Protein AF-A0A3Q3N8H8-F1 (afdb_monomer)

InterPro domains:
  IPR005818 Linker histone H1/H5, domain H15 [PF00538] (28-96)
  IPR005818 Linker histone H1/H5, domain H15 [PS51504] (26-99)
  IPR005818 Linker histone H1/H5, domain H15 [SM00526] (24-89)
  IPR005818 Linker histone H1/H5, domain H15 [cd00073] (25-96)
  IPR005819 Linker histone H1/H5 [PR00624] (13-34)
  IPR005819 Linker histone H1/H5 [PR00624] (40-57)
  IPR005819 Linker histone H1/H5 [PR00624] (81-105)
  IPR036388 Winged helix-like DNA-binding domain superfamily [G3DSA:1.10.10.10] (27-98)
  IPR036390 Winged helix DNA-binding domain superfamily [SSF46785] (27-96)

Secondary structure (DSSP, 8-state):
--------------------------SPPHHHHHHHHHHH---TT-EEHHHHHHHHHHTT--HHHHHHHHHHHHHHHHHTTSEEEEEEETTEEEEEE-HHHHHHHHHHHHHHTT-

Organism: NCBI:txid56723

Nearest PDB structures (foldseek):
  7pfa-assembly1_u  TM=9.535E-01  e=6.549E-07  Homo sapiens
  7pft-assembly1_U  TM=9.520E-01  e=6.129E-07  Homo sapiens
  9ipu-assembly1_I  TM=9.174E-01  e=1.802E-05  Homo sapiens
  7xvm-assembly1_V  TM=8.387E-01  e=1.010E-04  Gallus gallus
  7xvm-assembly1_U  TM=8.441E-01  e=1.961E-04  Gallus gallus

Sequence (115 aa):
MAEEAPAVAPVVKTPKKKAAPKPKSDGPPLPTLIISAVAESKERKGVSLSAVKKALAAKGVDVVKANKRINAAVVKLVTNGTLAQTKGSGASGSFKGSNSQIAFFKILKCFNARK

Solvent-accessible surface area (backbone atoms only — not comparable to full-atom values): 7116 Å² total; per-residue (Å²): 132,81,89,78,86,84,90,87,77,90,83,73,95,75,81,83,79,78,74,68,79,69,77,70,73,90,54,80,53,69,57,56,50,49,51,50,52,45,70,70,44,84,47,97,74,32,44,33,56,70,56,52,47,51,56,37,44,77,71,71,42,62,50,85,82,36,45,70,58,52,42,52,38,49,33,51,38,40,74,70,62,66,34,37,76,76,40,76,64,74,50,59,32,19,38,31,62,34,72,70,55,45,51,51,52,52,51,50,48,58,55,62,75,73,109

Radius of gyration: 24.42 Å; Cα contacts (8 Å, |Δi|>4): 92; chains: 1; bounding box: 66×37×66 Å

Structure (mmCIF, N/CA/C/O backbone):
data_AF-A0A3Q3N8H8-F1
#
_entry.id   AF-A0A3Q3N8H8-F1
#
loop_
_atom_site.group_PDB
_atom_site.id
_atom_site.type_symbol
_atom_site.label_atom_id
_atom_site.label_alt_id
_atom_site.label_comp_id
_atom_site.label_asym_id
_atom_site.label_entity_id
_atom_site.label_seq_id
_atom_site.pdbx_PDB_ins_code
_atom_site.Cartn_x
_atom_site.Cartn_y
_atom_site.Cartn_z
_atom_site.occupancy
_atom_site.B_iso_or_equiv
_atom_site.auth_seq_id
_atom_site.auth_comp_id
_atom_site.auth_asym_id
_atom_site.auth_atom_id
_atom_site.pdbx_PDB_model_num
ATOM 1 N N . MET A 1 1 ? -50.150 -3.605 -48.635 1.00 41.09 1 MET A N 1
ATOM 2 C CA . MET A 1 1 ? -48.933 -4.332 -49.046 1.00 41.09 1 MET A CA 1
ATOM 3 C C . MET A 1 1 ? -48.209 -4.691 -47.755 1.00 41.09 1 MET A C 1
ATOM 5 O O . MET A 1 1 ? -47.608 -3.801 -47.180 1.00 41.09 1 MET A O 1
ATOM 9 N N . ALA A 1 2 ? -48.441 -5.801 -47.048 1.00 48.50 2 ALA A N 1
ATOM 10 C CA . ALA A 1 2 ? -48.664 -7.204 -47.423 1.00 48.50 2 ALA A CA 1
ATOM 11 C C . ALA A 1 2 ? -47.534 -7.786 -48.284 1.00 48.50 2 ALA A C 1
ATOM 13 O O . ALA A 1 2 ? -47.235 -7.188 -49.313 1.00 48.50 2 ALA A O 1
ATOM 14 N N . GLU A 1 3 ? -47.033 -8.955 -47.845 1.00 38.25 3 GLU A N 1
ATOM 15 C CA . GLU A 1 3 ? -46.111 -9.883 -48.539 1.00 38.25 3 GLU A CA 1
ATOM 16 C C . GLU A 1 3 ? -44.612 -9.502 -48.462 1.00 38.25 3 GLU A C 1
ATOM 18 O O . GLU A 1 3 ? -44.249 -8.364 -48.719 1.00 38.25 3 GLU A O 1
ATOM 23 N N . GLU A 1 4 ? -43.636 -10.340 -48.097 1.00 37.56 4 GLU A N 1
ATOM 24 C CA . GLU A 1 4 ? -43.578 -11.732 -47.641 1.00 37.56 4 GLU A CA 1
ATOM 25 C C . GLU A 1 4 ? -42.204 -11.958 -46.981 1.00 37.56 4 GLU A C 1
ATOM 27 O O . GLU A 1 4 ? -41.204 -11.344 -47.359 1.00 37.56 4 GLU A O 1
ATOM 32 N N . ALA A 1 5 ? -42.145 -12.875 -46.016 1.00 53.81 5 ALA A N 1
ATOM 33 C CA . ALA A 1 5 ? -40.914 -13.570 -45.658 1.00 53.81 5 ALA A CA 1
ATOM 34 C C . ALA A 1 5 ? -40.551 -14.568 -46.775 1.00 53.81 5 ALA A C 1
ATOM 36 O O . ALA A 1 5 ? -41.438 -15.048 -47.472 1.00 53.81 5 ALA A O 1
ATOM 37 N N . PRO A 1 6 ? -39.287 -15.006 -46.864 1.00 49.78 6 PRO A N 1
ATOM 38 C CA . PRO A 1 6 ? -39.097 -16.423 -46.570 1.00 49.78 6 PRO A CA 1
ATOM 39 C C . PRO A 1 6 ? -37.844 -16.732 -45.744 1.00 49.78 6 PRO A C 1
ATOM 41 O O . PRO A 1 6 ? -36.806 -16.076 -45.800 1.00 49.78 6 PRO A O 1
ATOM 44 N N . ALA A 1 7 ? -38.002 -17.790 -44.958 1.00 47.81 7 ALA A N 1
ATOM 45 C CA . ALA A 1 7 ? -37.023 -18.432 -44.103 1.00 47.81 7 ALA A CA 1
ATOM 46 C C . ALA A 1 7 ? -35.964 -19.227 -44.885 1.00 47.81 7 ALA A C 1
ATOM 48 O O . ALA A 1 7 ? -36.293 -19.807 -45.908 1.00 47.81 7 ALA A O 1
ATOM 49 N N . VAL A 1 8 ? -34.746 -19.314 -44.330 1.00 42.66 8 VAL A N 1
ATOM 50 C CA . VAL A 1 8 ? -33.774 -20.443 -44.301 1.00 42.66 8 VAL A CA 1
ATOM 51 C C . VAL A 1 8 ? -32.472 -19.878 -43.693 1.00 42.66 8 VAL A C 1
ATOM 53 O O . VAL A 1 8 ? -32.102 -18.758 -44.004 1.00 42.66 8 VAL A O 1
ATOM 56 N N . ALA A 1 9 ? -31.662 -20.483 -42.830 1.00 47.78 9 ALA A N 1
ATOM 57 C CA . ALA A 1 9 ? -31.617 -21.714 -42.056 1.00 47.78 9 ALA A CA 1
ATOM 58 C C . ALA A 1 9 ? -30.537 -21.482 -40.955 1.00 47.78 9 ALA A C 1
ATOM 60 O O . ALA A 1 9 ? -29.662 -20.625 -41.124 1.00 47.78 9 ALA A O 1
ATOM 61 N N . PRO A 1 10 ? -30.562 -22.202 -39.818 1.00 46.59 10 PRO A N 1
ATOM 62 C CA . PRO A 1 10 ? -29.680 -21.953 -38.680 1.00 46.59 10 PRO A CA 1
ATOM 63 C C . PRO A 1 10 ? -28.283 -22.529 -38.932 1.00 46.59 10 PRO A C 1
ATOM 65 O O . PRO A 1 10 ? -28.070 -23.741 -38.870 1.00 46.59 10 PRO A O 1
ATOM 68 N N . VAL A 1 11 ? -27.308 -21.661 -39.194 1.00 46.34 11 VAL A N 1
ATOM 69 C CA . VAL A 1 11 ? -25.919 -22.078 -39.404 1.00 46.34 11 VAL A CA 1
ATOM 70 C C . VAL A 1 11 ? -25.152 -22.101 -38.076 1.00 46.34 11 VAL A C 1
ATOM 72 O O . VAL A 1 11 ? -24.831 -21.080 -37.480 1.00 46.34 11 VAL A O 1
ATOM 75 N N . VAL A 1 12 ? -24.818 -23.333 -37.686 1.00 46.34 12 VAL A N 1
ATOM 76 C CA . VAL A 1 12 ? -23.625 -23.753 -36.935 1.00 46.34 12 VAL A CA 1
ATOM 77 C C . VAL A 1 12 ? -23.622 -23.559 -35.410 1.00 46.34 12 VAL A C 1
ATOM 79 O O . VAL A 1 12 ? -23.094 -22.606 -34.841 1.00 46.34 12 VAL A O 1
ATOM 82 N N . LYS A 1 13 ? -24.046 -24.629 -34.723 1.00 49.94 13 LYS A N 1
ATOM 83 C CA . LYS A 1 13 ? -23.435 -25.046 -33.455 1.00 49.94 13 LYS A CA 1
ATOM 84 C C . LYS A 1 13 ? -21.971 -25.420 -33.724 1.00 49.94 13 LYS A C 1
ATOM 86 O O . LYS A 1 13 ? -21.702 -26.523 -34.189 1.00 49.94 13 LYS A O 1
ATOM 91 N N . THR A 1 14 ? -21.032 -24.539 -33.389 1.00 46.75 14 THR A N 1
ATOM 92 C CA . THR A 1 14 ? -19.617 -24.910 -33.217 1.00 46.75 14 THR A CA 1
ATOM 93 C C . THR A 1 14 ? -19.262 -24.932 -31.730 1.00 46.75 14 THR A C 1
ATOM 95 O O . THR A 1 14 ? -19.481 -23.944 -31.025 1.00 46.75 14 THR A O 1
ATOM 98 N N . PRO A 1 15 ? -18.741 -26.060 -31.222 1.00 43.16 15 PRO A N 1
ATOM 99 C CA . PRO A 1 15 ? -18.441 -26.261 -29.816 1.00 43.16 15 PRO A CA 1
ATOM 100 C C . PRO A 1 15 ? -17.154 -25.535 -29.414 1.00 43.16 15 PRO A C 1
ATOM 102 O O . PRO A 1 15 ? -16.203 -25.453 -30.181 1.00 43.16 15 PRO A O 1
ATOM 105 N N . LYS A 1 16 ? -17.111 -25.100 -28.149 1.00 51.59 16 LYS A N 1
ATOM 106 C CA . LYS A 1 16 ? -15.890 -24.888 -27.356 1.00 51.59 16 LYS A CA 1
ATOM 107 C C . LYS A 1 16 ? -14.762 -24.125 -28.069 1.00 51.59 16 LYS A C 1
ATOM 109 O O . LYS A 1 16 ? -13.804 -24.713 -28.560 1.00 51.59 16 LYS A O 1
ATOM 114 N N . LYS A 1 17 ? -14.706 -22.818 -27.832 1.00 45.34 17 LYS A N 1
ATOM 115 C CA . LYS A 1 17 ? -13.417 -22.209 -27.496 1.00 45.34 17 LYS A CA 1
ATOM 116 C C . LYS A 1 17 ? -13.554 -21.564 -26.133 1.00 45.34 17 LYS A C 1
ATOM 118 O O . LYS A 1 17 ? -14.013 -20.436 -25.999 1.00 45.34 17 LYS A O 1
ATOM 123 N N . LYS A 1 18 ? -13.187 -22.342 -25.105 1.00 51.16 18 LYS A N 1
ATOM 124 C CA . LYS A 1 18 ? -12.736 -21.804 -23.822 1.00 51.16 18 LYS A CA 1
ATOM 125 C C . LYS A 1 18 ? -11.688 -20.757 -24.185 1.00 51.16 18 LYS A C 1
ATOM 127 O O . LYS A 1 18 ? -10.568 -21.121 -24.541 1.00 51.16 18 LYS A O 1
ATOM 132 N N . ALA A 1 19 ? -12.080 -19.485 -24.202 1.00 45.44 19 ALA A N 1
ATOM 133 C CA . ALA A 1 19 ? -11.126 -18.399 -24.252 1.00 45.44 19 ALA A CA 1
ATOM 134 C C . ALA A 1 19 ? -10.225 -18.639 -23.049 1.00 45.44 19 ALA A C 1
ATOM 136 O O . ALA A 1 19 ? -10.698 -18.684 -21.910 1.00 45.44 19 ALA A O 1
ATOM 137 N N . ALA A 1 20 ? -8.975 -18.967 -23.360 1.00 48.72 20 ALA A N 1
ATOM 138 C CA . ALA A 1 20 ? -7.964 -19.367 -22.412 1.00 48.72 20 ALA A CA 1
ATOM 139 C C . ALA A 1 20 ? -8.053 -18.474 -21.168 1.00 48.72 20 ALA A C 1
ATOM 141 O O . ALA A 1 20 ? -8.209 -17.254 -21.320 1.00 48.72 20 ALA A O 1
ATOM 142 N N . PRO A 1 21 ? -7.982 -19.035 -19.947 1.00 51.12 21 PRO A N 1
ATOM 143 C CA . PRO A 1 21 ? -7.759 -18.201 -18.785 1.00 51.12 21 PRO A CA 1
ATOM 144 C C . PRO A 1 21 ? -6.486 -17.426 -19.102 1.00 51.12 21 PRO A C 1
ATOM 146 O O . PRO A 1 21 ? -5.423 -18.025 -19.256 1.00 51.12 21 PRO A O 1
ATOM 149 N N . LYS A 1 22 ? -6.630 -16.111 -19.313 1.00 53.09 22 LYS A N 1
ATOM 150 C CA . LYS A 1 22 ? -5.508 -15.180 -19.449 1.00 53.09 22 LYS A CA 1
ATOM 151 C C . LYS A 1 22 ? -4.494 -15.627 -18.409 1.00 53.09 22 LYS A C 1
ATOM 153 O O . LYS A 1 22 ? -4.942 -15.790 -17.267 1.00 53.09 22 LYS A O 1
ATOM 158 N N . PRO A 1 23 ? -3.233 -15.907 -18.791 1.00 45.88 23 PRO A N 1
ATOM 159 C CA . PRO A 1 23 ? -2.256 -16.448 -17.865 1.00 45.88 23 PRO A CA 1
ATOM 160 C C . PRO A 1 23 ? -2.339 -15.571 -16.632 1.00 45.88 23 PRO A C 1
ATOM 162 O O . PRO A 1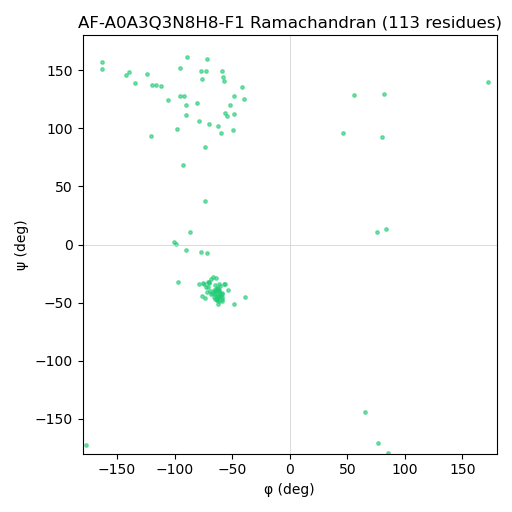 23 ? -2.129 -14.353 -16.698 1.00 45.88 23 PRO A O 1
ATOM 165 N N . LYS A 1 24 ? -2.820 -16.179 -15.543 1.00 50.59 24 LYS A N 1
ATOM 166 C CA . LYS A 1 24 ? -2.736 -15.564 -14.234 1.00 50.59 24 LYS A CA 1
ATOM 167 C C . LYS A 1 24 ? -1.264 -15.234 -14.162 1.00 50.59 24 LYS A C 1
ATOM 169 O O . LYS A 1 24 ? -0.435 -16.088 -14.440 1.00 50.59 24 LYS A O 1
ATOM 174 N N . SER A 1 25 ? -0.934 -13.963 -14.005 1.00 46.25 25 SER A N 1
ATOM 175 C CA . SER A 1 25 ? 0.450 -13.609 -13.769 1.00 46.25 25 SER A CA 1
ATOM 176 C C . SER A 1 25 ? 0.809 -14.339 -12.478 1.00 46.25 25 SER A C 1
ATOM 178 O O . SER A 1 25 ? 0.444 -13.869 -11.405 1.00 46.25 25 SER A O 1
ATOM 180 N N . ASP A 1 26 ? 1.414 -15.523 -12.603 1.00 44.62 26 ASP A N 1
ATOM 181 C CA . ASP A 1 26 ? 1.821 -16.449 -11.541 1.00 44.62 26 ASP A CA 1
ATOM 182 C C . ASP A 1 26 ? 3.056 -15.895 -10.808 1.00 44.62 26 ASP A C 1
ATOM 184 O O . ASP A 1 26 ? 3.979 -16.604 -10.425 1.00 44.62 26 ASP A O 1
ATOM 188 N N . GLY A 1 27 ? 3.084 -14.574 -10.638 1.00 55.28 27 GLY A N 1
ATOM 189 C CA . GLY A 1 27 ? 3.899 -13.900 -9.650 1.00 55.28 27 GLY A CA 1
ATOM 190 C C . GLY A 1 27 ? 3.044 -13.657 -8.408 1.00 55.28 27 GLY A C 1
ATOM 191 O O . GLY A 1 27 ? 1.823 -13.495 -8.528 1.00 55.28 27 GLY A O 1
ATOM 192 N N . PRO A 1 28 ? 3.650 -13.589 -7.210 1.00 60.34 28 PRO A N 1
ATOM 193 C CA . PRO A 1 28 ? 2.935 -13.180 -6.012 1.00 60.34 28 PRO A CA 1
ATOM 194 C C . PRO A 1 28 ? 2.151 -11.892 -6.308 1.00 60.34 28 PRO A C 1
ATOM 196 O O . PRO A 1 28 ? 2.723 -10.942 -6.857 1.00 60.34 28 PRO A O 1
ATOM 199 N N . PRO A 1 29 ? 0.843 -11.842 -6.020 1.00 70.56 29 PRO A N 1
ATOM 200 C CA . PRO A 1 29 ? 0.027 -10.696 -6.385 1.00 70.56 29 PRO A CA 1
ATOM 201 C C . PRO A 1 29 ? 0.592 -9.411 -5.757 1.00 70.56 29 PRO A C 1
ATOM 203 O O . PRO A 1 29 ? 1.077 -9.413 -4.630 1.00 70.56 29 PRO A O 1
ATOM 206 N N . LEU A 1 30 ? 0.505 -8.278 -6.465 1.00 75.75 30 LEU A N 1
ATOM 207 C CA . LEU A 1 30 ? 0.923 -6.959 -5.952 1.00 75.75 30 LEU A CA 1
ATOM 208 C C . LEU A 1 30 ? 0.574 -6.710 -4.467 1.00 75.75 30 LEU A C 1
ATOM 210 O O . LEU A 1 30 ? 1.458 -6.265 -3.740 1.00 75.75 30 LEU A O 1
ATOM 214 N N . PRO A 1 31 ? -0.645 -7.014 -3.969 1.00 78.19 31 PRO A N 1
ATOM 215 C CA . PRO A 1 31 ? -0.952 -6.894 -2.544 1.00 78.19 31 PRO A CA 1
ATOM 216 C C . PRO A 1 31 ? -0.058 -7.741 -1.626 1.00 78.19 31 PRO A C 1
ATOM 218 O O . PRO A 1 31 ? 0.372 -7.235 -0.593 1.00 78.19 31 PRO A O 1
ATOM 221 N N . THR A 1 32 ? 0.271 -8.989 -1.977 1.00 81.75 32 THR A N 1
ATOM 222 C CA . THR A 1 32 ? 1.157 -9.822 -1.145 1.00 81.75 32 THR A CA 1
ATOM 223 C C . THR A 1 32 ? 2.591 -9.314 -1.194 1.00 81.75 32 THR A C 1
ATOM 225 O O . THR A 1 32 ? 3.244 -9.280 -0.1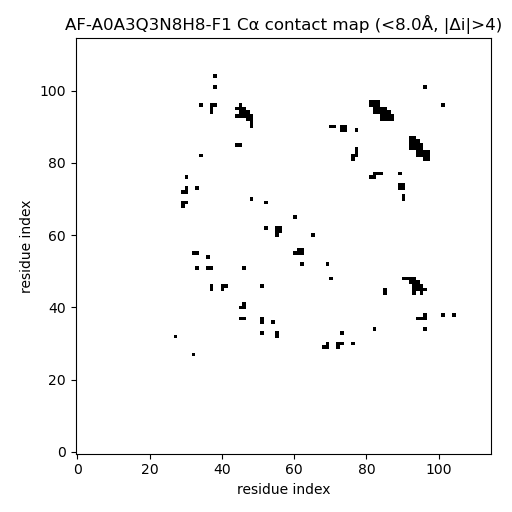58 1.00 81.75 32 THR A O 1
ATOM 228 N N . LEU A 1 33 ? 3.062 -8.823 -2.349 1.00 82.38 33 LEU A N 1
ATOM 229 C CA . LEU A 1 33 ? 4.378 -8.179 -2.454 1.00 82.38 33 LEU A CA 1
ATOM 230 C C . LEU A 1 33 ? 4.477 -6.923 -1.581 1.00 82.38 33 LEU A C 1
ATOM 232 O O . LEU A 1 33 ? 5.513 -6.699 -0.954 1.00 82.38 33 LEU A O 1
ATOM 236 N N . ILE A 1 34 ? 3.404 -6.129 -1.517 1.00 84.12 34 ILE A N 1
ATOM 237 C CA . ILE A 1 34 ? 3.318 -4.952 -0.646 1.00 84.12 34 ILE A CA 1
ATOM 238 C C . ILE A 1 34 ? 3.366 -5.383 0.823 1.00 84.12 34 ILE A C 1
ATOM 240 O O . ILE A 1 34 ? 4.147 -4.821 1.583 1.00 84.12 34 ILE A O 1
ATOM 244 N N . ILE A 1 35 ? 2.594 -6.397 1.226 1.00 83.25 35 ILE A N 1
ATOM 245 C CA . ILE A 1 35 ? 2.596 -6.897 2.610 1.00 83.25 35 ILE A CA 1
ATOM 246 C C . ILE A 1 35 ? 3.980 -7.428 2.997 1.00 83.25 35 ILE A C 1
ATOM 248 O O . ILE A 1 35 ? 4.483 -7.067 4.058 1.00 83.25 35 ILE A O 1
ATOM 252 N N . SER A 1 36 ? 4.630 -8.215 2.133 1.00 81.44 36 SER A N 1
ATOM 253 C CA . SER A 1 36 ? 5.988 -8.714 2.375 1.00 81.44 36 SER A CA 1
ATOM 254 C C . SER A 1 36 ? 7.001 -7.577 2.473 1.00 81.44 36 SER A C 1
ATOM 256 O O . SER A 1 36 ? 7.788 -7.555 3.412 1.00 81.44 36 SER A O 1
ATOM 258 N N . ALA A 1 37 ? 6.943 -6.587 1.576 1.00 82.94 37 ALA A N 1
ATOM 259 C CA . ALA A 1 37 ? 7.826 -5.422 1.636 1.00 82.94 37 ALA A CA 1
ATOM 260 C C . ALA A 1 37 ? 7.615 -4.599 2.923 1.00 82.94 37 ALA A C 1
ATOM 262 O O . ALA A 1 37 ? 8.581 -4.157 3.540 1.00 82.94 37 ALA A O 1
ATOM 263 N N . VAL A 1 38 ? 6.366 -4.429 3.371 1.00 82.19 38 VAL A N 1
ATOM 264 C CA . VAL A 1 38 ? 6.039 -3.732 4.629 1.00 82.19 38 VAL A CA 1
ATOM 265 C C . VAL A 1 38 ? 6.447 -4.550 5.859 1.00 82.19 38 VAL A C 1
ATOM 267 O O . VAL A 1 38 ? 6.831 -3.980 6.878 1.00 82.19 38 VAL A O 1
ATOM 270 N N . ALA A 1 39 ? 6.390 -5.880 5.783 1.00 78.75 39 ALA A N 1
ATOM 271 C CA . ALA A 1 39 ? 6.848 -6.769 6.848 1.00 78.75 39 ALA A CA 1
ATOM 272 C C . ALA A 1 39 ? 8.384 -6.857 6.924 1.00 78.75 39 ALA A C 1
ATOM 274 O O . ALA A 1 39 ? 8.948 -7.026 8.006 1.00 78.75 39 ALA A O 1
ATOM 275 N N . GLU A 1 40 ? 9.067 -6.753 5.784 1.00 78.75 40 GLU A N 1
ATOM 276 C CA . GLU A 1 40 ? 10.525 -6.688 5.676 1.00 78.75 40 GLU A CA 1
ATOM 277 C C . GLU A 1 40 ? 11.070 -5.342 6.158 1.00 78.75 40 GLU A C 1
ATOM 279 O O . GLU A 1 40 ? 12.064 -5.322 6.884 1.00 78.75 40 GLU A O 1
ATOM 284 N N . SER A 1 41 ? 10.391 -4.241 5.829 1.00 72.00 41 SER A N 1
ATOM 285 C CA . SER A 1 41 ? 10.845 -2.886 6.144 1.00 72.00 41 SER A CA 1
ATOM 286 C C . SER A 1 41 ? 10.178 -2.351 7.413 1.00 72.00 41 SER A C 1
ATOM 288 O O . SER A 1 41 ? 9.048 -1.858 7.404 1.00 72.00 41 SER A O 1
ATOM 290 N N . LYS A 1 42 ? 10.893 -2.419 8.540 1.00 68.38 42 LYS A N 1
ATOM 291 C CA . LYS A 1 42 ? 10.412 -1.933 9.841 1.00 68.38 42 LYS A CA 1
ATOM 292 C C . LYS A 1 42 ? 10.836 -0.484 10.094 1.00 68.38 42 LYS A C 1
ATOM 294 O O . LYS A 1 42 ? 11.629 -0.205 10.985 1.00 68.38 42 LYS A O 1
ATOM 299 N N . GLU A 1 43 ? 10.265 0.440 9.331 1.00 69.81 43 GLU A N 1
ATOM 300 C CA . GLU A 1 43 ? 10.515 1.877 9.493 1.00 69.81 43 GLU A CA 1
ATOM 301 C C . GLU A 1 43 ? 9.769 2.473 10.696 1.00 69.81 43 GLU A C 1
ATOM 303 O O . GLU A 1 43 ? 8.602 2.149 10.948 1.00 69.81 43 GLU A O 1
ATOM 308 N N . ARG A 1 44 ? 10.403 3.412 11.416 1.00 70.56 44 ARG A N 1
ATOM 309 C CA . ARG A 1 44 ? 9.829 4.052 12.622 1.00 70.56 44 ARG A CA 1
ATOM 310 C C . ARG A 1 44 ? 8.485 4.739 12.345 1.00 70.56 44 ARG A C 1
ATOM 312 O O . ARG A 1 44 ? 7.613 4.740 13.213 1.00 70.56 44 ARG A O 1
ATOM 319 N N . LYS A 1 45 ? 8.302 5.302 11.144 1.00 71.56 45 LYS A N 1
ATOM 320 C CA . LYS A 1 45 ? 7.045 5.945 10.707 1.00 71.56 45 LYS A CA 1
ATOM 321 C C . LYS A 1 45 ? 6.148 5.047 9.836 1.00 71.56 45 LYS A C 1
ATOM 323 O O . LYS A 1 45 ? 5.048 5.466 9.475 1.00 71.56 45 LYS A O 1
ATOM 328 N N . GLY A 1 46 ? 6.566 3.808 9.569 1.00 79.62 46 GLY A N 1
ATOM 329 C CA . GLY A 1 46 ? 5.941 2.920 8.586 1.00 79.62 46 GLY A CA 1
ATOM 330 C C . GLY A 1 46 ? 6.469 3.147 7.166 1.00 79.62 46 GLY A C 1
ATOM 331 O O . GLY A 1 46 ? 7.343 3.980 6.937 1.00 79.62 46 GLY A O 1
ATOM 332 N N . VAL A 1 47 ? 5.937 2.387 6.211 1.00 83.81 47 VAL A N 1
ATOM 333 C CA . VAL A 1 47 ? 6.344 2.410 4.803 1.00 83.81 47 VAL A CA 1
ATOM 334 C C . VAL A 1 47 ? 5.418 3.331 4.011 1.00 83.81 47 VAL A C 1
ATOM 336 O O . VAL A 1 47 ? 4.194 3.198 4.060 1.00 83.81 47 VAL A O 1
ATOM 339 N N . SER A 1 48 ? 6.002 4.274 3.277 1.00 84.75 48 SER A N 1
ATOM 340 C CA . SER A 1 48 ? 5.286 5.205 2.400 1.00 84.75 48 SER A CA 1
ATOM 341 C C . SER A 1 48 ? 5.125 4.647 0.982 1.00 84.75 48 SER A C 1
ATOM 343 O O . SER A 1 48 ? 5.877 3.766 0.560 1.00 84.75 48 SER A O 1
ATOM 345 N N . LEU A 1 49 ? 4.190 5.191 0.191 1.00 85.06 49 LEU A N 1
ATOM 346 C CA . LEU A 1 49 ? 4.015 4.781 -1.214 1.00 85.06 49 LEU A CA 1
ATOM 347 C C . LEU A 1 49 ? 5.297 4.867 -2.042 1.00 85.06 49 LEU A C 1
ATOM 349 O O . LEU A 1 49 ? 5.531 4.016 -2.895 1.00 85.06 49 LEU A O 1
ATOM 353 N N . SER A 1 50 ? 6.113 5.897 -1.831 1.00 84.81 50 SER A N 1
ATOM 354 C CA . SER A 1 50 ? 7.374 6.068 -2.552 1.00 84.81 50 SER A CA 1
ATOM 355 C C . SER A 1 50 ? 8.357 4.942 -2.232 1.00 84.81 50 SER A C 1
ATOM 357 O O . SER A 1 50 ? 9.000 4.426 -3.145 1.00 84.81 50 SER A O 1
ATOM 359 N N . ALA A 1 51 ? 8.416 4.493 -0.976 1.00 85.38 51 ALA A N 1
ATOM 360 C CA . ALA A 1 51 ? 9.205 3.329 -0.582 1.00 85.38 51 ALA A CA 1
ATOM 361 C C . ALA A 1 51 ? 8.637 2.024 -1.169 1.00 85.38 51 ALA A C 1
ATOM 363 O O . ALA A 1 51 ? 9.397 1.222 -1.711 1.00 85.38 51 ALA A O 1
ATOM 364 N N . VAL A 1 52 ? 7.309 1.846 -1.165 1.00 84.50 52 VAL A N 1
ATOM 365 C CA . VAL A 1 52 ? 6.655 0.686 -1.803 1.00 84.50 52 VAL A CA 1
ATOM 366 C C . VAL A 1 52 ? 6.976 0.627 -3.297 1.00 84.50 52 VAL A C 1
ATOM 368 O O . VAL A 1 52 ? 7.343 -0.427 -3.803 1.00 84.50 52 VAL A O 1
ATOM 371 N N . LYS A 1 53 ? 6.900 1.754 -4.012 1.00 84.94 53 LYS A N 1
AT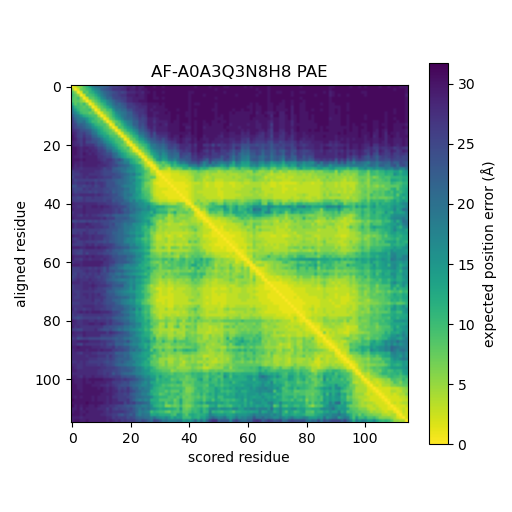OM 372 C CA . LYS A 1 53 ? 7.235 1.818 -5.443 1.00 84.94 53 LYS A CA 1
ATOM 373 C C . LYS A 1 53 ? 8.692 1.440 -5.712 1.00 84.94 53 LYS A C 1
ATOM 375 O O . LYS A 1 53 ? 8.947 0.709 -6.661 1.00 84.94 53 LYS A O 1
ATOM 380 N N 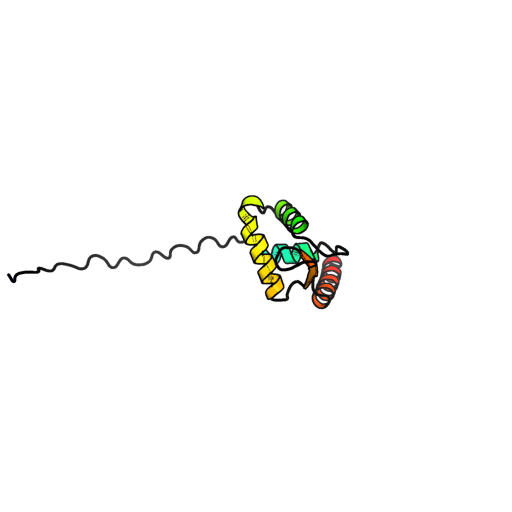. LYS A 1 54 ? 9.629 1.874 -4.863 1.00 84.44 54 LYS A N 1
ATOM 381 C CA . LYS A 1 54 ? 11.047 1.488 -4.962 1.00 84.44 54 LYS A CA 1
ATOM 382 C C . LYS A 1 54 ? 11.259 -0.006 -4.710 1.00 84.44 54 LYS A C 1
ATOM 384 O O . LYS A 1 54 ? 11.940 -0.662 -5.491 1.00 84.44 54 LYS A O 1
ATOM 389 N N . ALA A 1 55 ? 10.630 -0.557 -3.672 1.00 82.75 55 ALA A N 1
ATOM 390 C CA . ALA A 1 55 ? 10.709 -1.984 -3.367 1.00 82.75 55 ALA A CA 1
ATOM 391 C C . ALA A 1 55 ? 10.098 -2.846 -4.483 1.00 82.75 55 ALA A C 1
ATOM 393 O O . ALA A 1 55 ? 10.621 -3.906 -4.807 1.00 82.75 55 ALA A O 1
ATOM 394 N N . LEU A 1 56 ? 9.011 -2.382 -5.102 1.00 82.06 56 LEU A N 1
ATOM 395 C CA . LEU A 1 56 ? 8.376 -3.068 -6.224 1.00 82.06 56 LEU A CA 1
ATOM 396 C C . LEU A 1 56 ? 9.198 -2.965 -7.516 1.00 82.06 56 LEU A C 1
ATOM 398 O O . LEU A 1 56 ? 9.276 -3.954 -8.239 1.00 82.06 56 LEU A O 1
ATOM 402 N N . ALA A 1 57 ? 9.862 -1.833 -7.771 1.00 80.56 57 ALA A N 1
ATOM 403 C CA . ALA A 1 57 ? 10.805 -1.702 -8.883 1.00 80.56 57 ALA A CA 1
ATOM 404 C C . ALA A 1 57 ? 11.976 -2.691 -8.747 1.00 80.56 57 ALA A C 1
ATOM 406 O O . ALA A 1 57 ? 12.312 -3.375 -9.709 1.00 80.56 57 ALA A O 1
ATOM 407 N N . ALA A 1 58 ? 12.524 -2.848 -7.536 1.00 79.31 58 ALA A N 1
ATOM 408 C CA . ALA A 1 58 ? 13.547 -3.858 -7.246 1.00 79.31 58 ALA A CA 1
ATOM 409 C C . ALA A 1 58 ? 13.032 -5.301 -7.414 1.00 79.31 58 ALA A C 1
ATOM 411 O O . ALA A 1 58 ? 13.795 -6.192 -7.769 1.00 79.31 58 ALA A O 1
ATOM 412 N N . LYS A 1 59 ? 11.729 -5.532 -7.200 1.00 75.06 59 LYS A N 1
ATOM 413 C CA . LYS A 1 59 ? 11.056 -6.826 -7.413 1.00 75.06 59 LYS A CA 1
ATOM 414 C C . LYS A 1 59 ? 10.559 -7.026 -8.859 1.00 75.06 59 LYS A C 1
ATOM 416 O O . LYS A 1 59 ? 9.810 -7.965 -9.111 1.00 75.06 59 LYS A O 1
ATOM 421 N N . GLY A 1 60 ? 10.955 -6.165 -9.805 1.00 73.38 60 GLY A N 1
ATOM 422 C CA . GLY A 1 60 ? 10.655 -6.313 -11.237 1.00 73.38 60 GLY A CA 1
ATOM 423 C C . GLY A 1 60 ? 9.284 -5.787 -11.680 1.00 73.38 60 GLY A C 1
ATOM 424 O O . GLY A 1 60 ? 8.836 -6.084 -12.787 1.00 73.38 60 GLY A O 1
ATOM 425 N N . VAL A 1 61 ? 8.595 -5.004 -10.844 1.00 75.00 61 VAL A N 1
ATOM 426 C CA . VAL A 1 61 ? 7.327 -4.362 -11.211 1.00 75.00 61 VAL A CA 1
ATOM 427 C C . VAL A 1 61 ? 7.598 -2.991 -11.814 1.00 75.00 61 VAL A C 1
ATOM 429 O O . VAL A 1 61 ? 8.100 -2.082 -11.153 1.00 75.00 61 VAL A O 1
ATOM 432 N N . ASP A 1 62 ? 7.166 -2.818 -13.058 1.00 79.44 62 ASP A N 1
ATOM 433 C CA . ASP A 1 62 ? 7.228 -1.540 -13.756 1.00 79.44 62 ASP A CA 1
ATOM 434 C C . ASP A 1 62 ? 6.230 -0.536 -13.143 1.00 79.44 62 ASP A C 1
ATOM 436 O O . ASP A 1 62 ? 5.010 -0.607 -13.342 1.00 79.44 62 ASP A O 1
ATOM 440 N N . VAL A 1 63 ? 6.764 0.401 -12.355 1.00 75.56 63 VAL A N 1
ATOM 441 C CA . VAL A 1 63 ? 5.999 1.386 -11.577 1.00 75.56 63 VAL A CA 1
ATOM 442 C C . VAL A 1 63 ? 5.143 2.268 -12.483 1.00 75.56 63 VAL A C 1
ATOM 444 O O . VAL A 1 63 ? 4.017 2.596 -12.112 1.00 75.56 63 VAL A O 1
ATOM 447 N N . VAL A 1 64 ? 5.621 2.613 -13.683 1.00 80.12 64 VAL A N 1
ATOM 448 C CA . VAL A 1 64 ? 4.922 3.531 -14.597 1.00 80.12 64 VAL A CA 1
ATOM 449 C C . VAL A 1 64 ? 3.585 2.934 -15.033 1.00 80.12 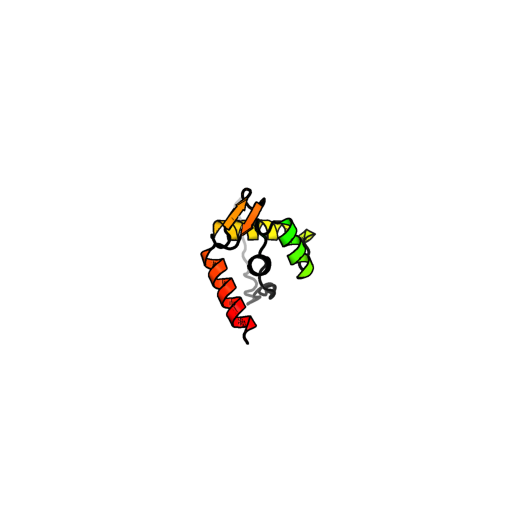64 VAL A C 1
ATOM 451 O O . VAL A 1 64 ? 2.546 3.591 -14.936 1.00 80.12 64 VAL A O 1
ATOM 454 N N . LYS A 1 65 ? 3.590 1.650 -15.401 1.00 82.88 65 LYS A N 1
ATOM 455 C CA . LYS A 1 65 ? 2.390 0.910 -15.821 1.00 82.88 65 LYS A CA 1
ATOM 456 C C . LYS A 1 65 ? 1.541 0.458 -14.630 1.00 82.88 65 LYS A C 1
ATOM 458 O O . LYS A 1 65 ? 0.313 0.418 -14.714 1.00 82.88 65 LYS A O 1
ATOM 463 N N . ALA A 1 66 ? 2.175 0.131 -13.503 1.00 80.38 66 ALA A N 1
ATOM 464 C CA . ALA A 1 66 ? 1.500 -0.418 -12.330 1.00 80.38 66 ALA A CA 1
ATOM 465 C C . ALA A 1 66 ? 1.010 0.637 -11.323 1.00 80.38 66 ALA A C 1
ATOM 467 O O . ALA A 1 66 ? 0.306 0.269 -10.386 1.00 80.38 66 ALA A O 1
ATOM 468 N N . ASN A 1 67 ? 1.294 1.932 -11.503 1.00 84.31 67 ASN A N 1
ATOM 469 C CA . ASN A 1 67 ? 0.950 3.001 -10.551 1.00 84.31 67 ASN A CA 1
ATOM 470 C C . ASN A 1 67 ? -0.510 2.957 -10.060 1.00 84.31 67 ASN A C 1
ATOM 472 O O . ASN A 1 67 ? -0.757 2.942 -8.853 1.00 84.31 67 ASN A O 1
ATOM 476 N N . LYS A 1 68 ? -1.486 2.879 -10.979 1.00 85.94 68 LYS A N 1
ATOM 477 C CA . LYS A 1 68 ? -2.914 2.789 -10.612 1.00 85.94 68 LYS A CA 1
ATOM 478 C C . LYS A 1 68 ? -3.224 1.510 -9.825 1.00 85.94 68 LYS A C 1
ATOM 480 O O . LYS A 1 68 ? -3.991 1.549 -8.867 1.00 85.94 68 LYS A O 1
ATOM 485 N N . ARG A 1 69 ? -2.601 0.386 -10.197 1.00 85.38 69 ARG A N 1
ATOM 486 C CA . ARG A 1 69 ? -2.782 -0.912 -9.523 1.00 85.38 69 ARG A CA 1
ATOM 487 C C . ARG A 1 69 ? -2.169 -0.916 -8.126 1.00 85.38 69 ARG A C 1
ATOM 489 O O . ARG A 1 69 ? -2.793 -1.440 -7.212 1.00 85.38 69 ARG A O 1
ATOM 496 N N . ILE A 1 70 ? -0.998 -0.304 -7.956 1.00 85.69 70 ILE A N 1
ATOM 497 C CA . ILE A 1 70 ? -0.315 -0.168 -6.665 1.00 85.69 70 ILE A CA 1
ATOM 498 C C . ILE A 1 70 ? -1.184 0.657 -5.715 1.00 85.69 70 ILE A C 1
ATOM 500 O O . ILE A 1 70 ? -1.505 0.191 -4.626 1.00 85.69 70 ILE A O 1
ATOM 504 N N . ASN A 1 71 ? -1.648 1.830 -6.154 1.00 87.50 71 ASN A N 1
ATOM 505 C CA . ASN A 1 71 ? -2.496 2.689 -5.327 1.00 87.50 71 ASN A CA 1
ATOM 506 C C . ASN A 1 71 ? -3.809 1.987 -4.938 1.00 87.50 71 ASN A C 1
ATOM 508 O O . ASN A 1 71 ? -4.197 2.013 -3.772 1.00 87.50 71 ASN A O 1
ATOM 512 N N . ALA A 1 72 ? -4.465 1.307 -5.887 1.00 88.50 72 ALA A N 1
ATOM 513 C CA . ALA A 1 72 ? -5.694 0.565 -5.616 1.00 88.50 72 ALA A CA 1
ATOM 514 C C . ALA A 1 72 ? -5.472 -0.631 -4.673 1.00 88.50 72 ALA A C 1
ATOM 516 O O . ALA A 1 72 ? -6.308 -0.889 -3.811 1.00 88.50 72 ALA A O 1
ATOM 517 N N . ALA A 1 73 ? -4.361 -1.358 -4.816 1.00 87.56 73 ALA A N 1
ATOM 518 C CA . ALA A 1 73 ? -4.027 -2.477 -3.939 1.00 87.56 73 ALA A CA 1
ATOM 519 C C . ALA A 1 73 ? -3.783 -2.005 -2.502 1.00 87.56 73 ALA A C 1
ATOM 521 O O . ALA A 1 73 ? -4.300 -2.612 -1.569 1.00 87.56 73 ALA A O 1
ATOM 522 N N . VAL A 1 74 ? -3.061 -0.895 -2.328 1.00 87.81 74 VAL A N 1
ATOM 523 C CA . VAL A 1 74 ? -2.825 -0.298 -1.009 1.00 87.81 74 VAL A CA 1
ATOM 524 C C . VAL A 1 74 ? -4.142 0.123 -0.356 1.00 87.81 74 VAL A C 1
ATOM 526 O O . VAL A 1 74 ? -4.393 -0.269 0.778 1.00 87.81 74 VAL A O 1
ATOM 529 N N . VAL A 1 75 ? -5.017 0.840 -1.073 1.00 88.81 75 VAL A N 1
ATOM 530 C CA . VAL A 1 75 ? -6.326 1.253 -0.530 1.00 88.81 75 VAL A CA 1
ATOM 531 C C . 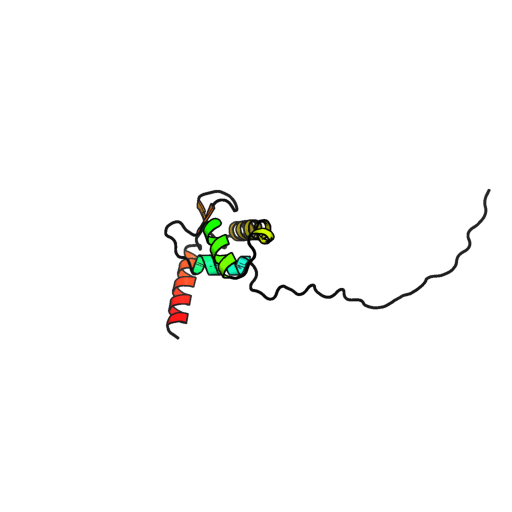VAL A 1 75 ? -7.149 0.038 -0.115 1.00 88.81 75 VAL A C 1
ATOM 533 O O . VAL A 1 75 ? -7.624 -0.006 1.011 1.00 88.81 75 VAL A O 1
ATOM 536 N N . LYS A 1 76 ? -7.238 -0.992 -0.966 1.00 88.38 76 LYS A N 1
ATOM 537 C CA . LYS A 1 76 ? -7.966 -2.227 -0.638 1.00 88.38 76 LYS A CA 1
ATOM 538 C C . LYS A 1 76 ? -7.415 -2.918 0.610 1.00 88.38 76 LYS A C 1
ATOM 540 O O . LYS A 1 76 ? -8.193 -3.361 1.441 1.00 88.38 76 LYS A O 1
ATOM 545 N N . LEU A 1 77 ? -6.093 -2.993 0.769 1.00 86.12 77 LEU A N 1
ATOM 546 C CA . LEU A 1 77 ? -5.466 -3.619 1.941 1.00 86.12 77 LEU A CA 1
ATOM 547 C C . LEU A 1 77 ? -5.683 -2.836 3.241 1.00 86.12 77 LEU A C 1
ATOM 549 O O . LEU A 1 77 ? -5.735 -3.442 4.312 1.00 86.12 77 LEU A O 1
ATOM 553 N N . VAL A 1 78 ? -5.812 -1.513 3.147 1.00 85.00 78 VAL A N 1
ATOM 554 C CA . VAL A 1 78 ? -6.143 -0.641 4.281 1.00 85.00 78 VAL A CA 1
ATOM 555 C C . VAL A 1 78 ? -7.629 -0.754 4.622 1.00 85.00 78 VAL A C 1
ATOM 557 O O . VAL A 1 78 ? -7.960 -0.937 5.788 1.00 85.00 78 VAL A O 1
ATOM 560 N N . THR A 1 79 ? -8.521 -0.744 3.625 1.00 85.94 79 THR A N 1
ATOM 561 C CA . THR A 1 79 ? -9.967 -0.949 3.826 1.00 85.94 79 THR A CA 1
ATOM 562 C C . THR A 1 79 ? -10.274 -2.335 4.397 1.00 85.94 79 THR A C 1
ATOM 564 O O . THR A 1 79 ? -11.113 -2.457 5.280 1.00 85.94 79 THR A O 1
ATOM 567 N N . ASN A 1 80 ? -9.547 -3.369 3.962 1.00 85.38 80 ASN A N 1
ATOM 568 C CA . ASN A 1 80 ? -9.645 -4.723 4.516 1.00 85.38 80 ASN A CA 1
ATOM 569 C C . ASN A 1 80 ? -9.027 -4.848 5.926 1.00 85.38 80 ASN A C 1
ATOM 571 O O . ASN A 1 80 ? -9.102 -5.916 6.527 1.00 85.38 80 ASN A O 1
ATOM 575 N N . GLY A 1 81 ? -8.356 -3.810 6.442 1.00 80.06 81 GLY A N 1
ATOM 576 C CA . GLY A 1 81 ? -7.765 -3.801 7.785 1.00 80.06 81 GLY A CA 1
ATOM 577 C C . GLY A 1 81 ? -6.471 -4.611 7.939 1.00 80.06 81 GLY A C 1
ATOM 578 O O . GLY A 1 81 ? -5.997 -4.815 9.055 1.00 80.06 81 GLY A O 1
ATOM 579 N N . THR A 1 82 ? -5.865 -5.074 6.841 1.00 80.94 82 THR A N 1
ATOM 580 C CA . THR A 1 82 ? -4.602 -5.836 6.889 1.00 80.94 82 THR A CA 1
ATOM 581 C C . THR A 1 82 ? -3.403 -4.933 7.194 1.00 80.94 82 THR A C 1
ATOM 583 O O . THR A 1 82 ? -2.456 -5.350 7.865 1.00 80.94 82 THR A O 1
ATOM 586 N N . LEU A 1 83 ? -3.442 -3.688 6.713 1.00 81.88 83 LEU A N 1
ATOM 587 C CA . LEU A 1 83 ? -2.438 -2.659 6.978 1.00 81.88 83 LEU A CA 1
ATOM 588 C C . LEU A 1 83 ? -3.074 -1.504 7.752 1.00 81.88 83 LEU A C 1
ATOM 590 O O . LEU A 1 83 ? -4.167 -1.055 7.421 1.00 81.88 83 LEU A O 1
ATOM 594 N N . ALA A 1 84 ? -2.364 -0.996 8.756 1.00 83.19 84 ALA A N 1
ATOM 595 C CA . ALA A 1 84 ? -2.786 0.163 9.528 1.00 83.19 84 ALA A CA 1
ATOM 596 C C . ALA A 1 84 ? -2.212 1.443 8.909 1.00 83.19 84 ALA A C 1
ATOM 598 O O . ALA A 1 84 ? -1.001 1.556 8.693 1.00 83.19 84 ALA A O 1
ATOM 599 N N . GLN A 1 85 ? -3.075 2.422 8.644 1.00 84.12 85 GLN A N 1
ATOM 600 C CA . GLN A 1 85 ? -2.659 3.753 8.213 1.00 84.12 85 GLN A CA 1
ATOM 601 C C . GLN A 1 85 ? -2.219 4.570 9.431 1.00 84.12 85 GLN A C 1
ATOM 603 O O . GLN A 1 85 ? -2.979 4.746 10.378 1.00 84.12 85 GLN A O 1
ATOM 608 N N . THR A 1 86 ? -0.977 5.054 9.425 1.00 82.31 86 THR A N 1
ATOM 609 C CA . THR A 1 86 ? -0.441 5.898 10.509 1.00 82.31 86 THR A CA 1
ATOM 610 C C . THR A 1 86 ? -0.533 7.382 10.179 1.00 82.31 86 THR A C 1
ATOM 612 O O . THR A 1 86 ? -0.676 8.216 11.072 1.00 82.31 86 THR A O 1
ATOM 615 N N . LYS A 1 87 ? -0.406 7.727 8.895 1.00 80.94 87 LYS A N 1
ATOM 616 C CA . LYS A 1 87 ? -0.414 9.102 8.387 1.00 80.94 87 LYS A CA 1
ATOM 617 C C . LYS A 1 87 ? -1.153 9.170 7.053 1.00 80.94 87 LYS A C 1
ATOM 619 O O . LYS A 1 87 ? -1.015 8.258 6.236 1.00 80.94 87 LYS A O 1
ATOM 624 N N . GLY A 1 88 ? -1.837 10.290 6.821 1.00 81.75 88 GLY A N 1
ATOM 625 C CA . GLY A 1 88 ? -2.565 10.576 5.582 1.00 81.75 88 GLY A CA 1
ATOM 626 C C . GLY A 1 88 ? -3.901 9.837 5.468 1.00 81.75 88 GLY A C 1
ATOM 627 O O . GLY A 1 88 ? -4.352 9.230 6.435 1.00 81.75 88 GLY A O 1
ATOM 628 N N . SER A 1 89 ? -4.516 9.904 4.284 1.00 74.62 89 SER A N 1
ATOM 629 C CA . SER A 1 89 ? -5.793 9.256 3.959 1.00 74.62 89 SER A CA 1
ATOM 630 C C . SER A 1 89 ? -5.709 8.551 2.603 1.00 74.62 89 SER A C 1
ATOM 632 O O . SER A 1 89 ? -5.097 9.049 1.651 1.00 74.62 89 SER A O 1
ATOM 634 N N . GLY A 1 90 ? -6.292 7.355 2.519 1.00 77.88 90 GLY A N 1
ATOM 635 C CA . GLY A 1 90 ? -6.253 6.517 1.322 1.00 77.88 90 GLY A CA 1
ATOM 636 C C . GLY A 1 90 ? -4.837 6.038 0.998 1.00 77.88 90 GLY A C 1
ATOM 637 O O . GLY A 1 90 ? -4.042 5.769 1.895 1.00 77.88 90 GLY A O 1
ATOM 638 N N . ALA A 1 91 ? -4.493 5.936 -0.290 1.00 77.31 91 ALA A N 1
ATOM 639 C CA . ALA A 1 91 ? -3.152 5.510 -0.703 1.00 77.31 91 ALA A CA 1
ATOM 640 C C . ALA A 1 91 ? -2.081 6.546 -0.315 1.00 77.31 91 ALA A C 1
ATOM 642 O O . ALA A 1 91 ? -0.928 6.198 -0.092 1.00 77.31 91 ALA A O 1
ATOM 643 N N . SER A 1 92 ? -2.460 7.822 -0.225 1.00 77.12 92 SER A N 1
ATOM 644 C CA . SER A 1 92 ? -1.585 8.931 0.145 1.00 77.12 92 SER A CA 1
ATOM 645 C C . SER A 1 92 ? -1.276 8.880 1.640 1.00 77.12 92 SER A C 1
ATOM 647 O O . SER A 1 92 ? -1.930 9.534 2.454 1.00 77.12 92 SER A O 1
ATOM 649 N N . GLY A 1 93 ? -0.286 8.082 2.020 1.00 83.50 93 GLY A N 1
ATOM 650 C CA . GLY A 1 93 ? 0.019 7.917 3.426 1.00 83.50 93 GLY A CA 1
ATOM 651 C C . GLY A 1 93 ? 1.210 7.033 3.729 1.00 83.50 93 GLY A C 1
ATOM 652 O O . GLY A 1 93 ? 1.977 6.625 2.853 1.00 83.50 93 GLY A O 1
ATOM 653 N N . SER A 1 94 ? 1.357 6.778 5.023 1.00 84.19 94 SER A N 1
ATOM 654 C CA . SER A 1 94 ? 2.300 5.804 5.565 1.00 84.19 94 SER A CA 1
ATOM 655 C C . SER A 1 94 ? 1.524 4.645 6.174 1.00 84.19 94 SER A C 1
ATOM 657 O O . SER A 1 94 ? 0.526 4.852 6.873 1.00 84.19 94 SER A O 1
ATOM 659 N N . PHE A 1 95 ? 1.998 3.435 5.897 1.00 86.06 95 PHE A N 1
ATOM 660 C CA . PHE A 1 95 ? 1.351 2.191 6.290 1.00 86.06 95 PHE A CA 1
ATOM 661 C C . PHE A 1 95 ? 2.281 1.388 7.187 1.00 86.06 95 PHE A C 1
ATOM 663 O O . PHE A 1 95 ? 3.481 1.267 6.934 1.00 86.06 95 PHE A O 1
ATOM 670 N N . LYS A 1 96 ? 1.723 0.824 8.249 1.00 83.31 96 LYS A N 1
ATOM 671 C CA . LYS A 1 96 ? 2.423 -0.056 9.178 1.00 83.31 96 LYS A CA 1
ATOM 672 C C . LYS A 1 96 ? 1.656 -1.375 9.247 1.00 83.31 96 LYS A C 1
ATOM 674 O O . LYS A 1 96 ? 0.432 -1.389 9.133 1.00 83.31 96 LYS A O 1
ATOM 679 N N . GLY A 1 97 ? 2.357 -2.490 9.440 1.00 75.75 97 GLY A N 1
ATOM 680 C CA . GLY A 1 97 ? 1.680 -3.725 9.844 1.00 75.75 97 GLY A CA 1
ATOM 681 C C . GLY A 1 97 ? 0.904 -3.472 11.140 1.00 75.75 97 GLY A C 1
ATOM 682 O O . GLY A 1 97 ? 1.381 -2.738 12.005 1.00 75.75 97 GLY A O 1
ATOM 683 N N . SER A 1 98 ? -0.299 -4.015 11.299 1.00 70.69 98 SER A N 1
ATOM 684 C CA . SER A 1 98 ?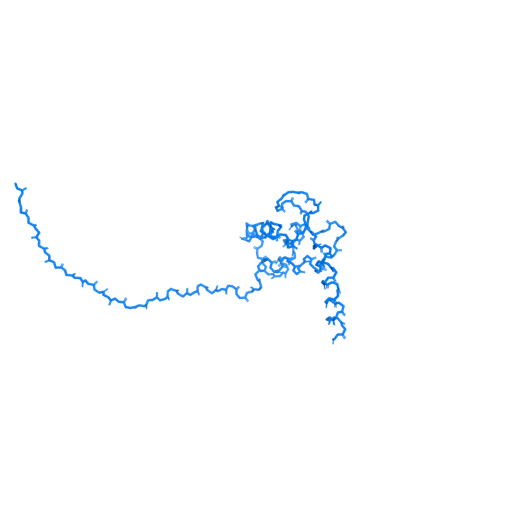 -1.000 -3.878 12.582 1.00 70.69 98 SER A CA 1
ATOM 685 C C . SER A 1 98 ? -0.153 -4.493 13.707 1.00 70.69 98 SER A C 1
ATOM 687 O O . SER A 1 98 ? 0.623 -5.415 13.465 1.00 70.69 98 SER A O 1
ATOM 689 N N . ASN A 1 99 ? -0.242 -3.976 14.939 1.00 64.94 99 ASN A N 1
ATOM 690 C CA . ASN A 1 99 ? 0.611 -4.450 16.043 1.00 64.94 99 ASN A CA 1
ATOM 691 C C . ASN A 1 99 ? 0.480 -5.967 16.279 1.00 64.94 99 ASN A C 1
ATOM 693 O O . ASN A 1 99 ? 1.484 -6.619 16.560 1.00 64.94 99 ASN A O 1
ATOM 697 N N . SER A 1 100 ? -0.718 -6.525 16.073 1.00 61.78 100 SER A N 1
ATOM 698 C CA . SER A 1 100 ? -0.959 -7.972 16.126 1.00 61.78 100 SER A CA 1
ATOM 699 C C . SER A 1 100 ? -0.170 -8.723 15.042 1.00 61.78 100 SER A C 1
ATOM 701 O O . SER A 1 100 ? 0.591 -9.647 15.326 1.00 61.78 100 SER A O 1
ATOM 703 N N . GLN A 1 101 ? -0.225 -8.236 13.799 1.00 62.72 101 GLN A N 1
ATOM 704 C CA . GLN A 1 101 ? 0.497 -8.832 12.672 1.00 62.72 101 GLN A CA 1
ATOM 705 C C . GLN A 1 101 ? 2.011 -8.622 12.776 1.00 62.72 101 GLN A C 1
ATOM 707 O O . GLN A 1 101 ? 2.786 -9.489 12.393 1.00 62.72 101 GLN A O 1
ATOM 712 N N . ILE A 1 102 ? 2.466 -7.499 13.334 1.00 62.34 102 ILE A N 1
ATOM 713 C CA . ILE A 1 102 ? 3.887 -7.244 13.583 1.00 62.34 102 ILE A CA 1
ATOM 714 C C . ILE A 1 102 ? 4.472 -8.282 14.537 1.00 62.34 102 ILE A C 1
ATOM 716 O O . ILE A 1 102 ? 5.595 -8.732 14.306 1.00 62.34 102 ILE A O 1
ATOM 720 N N . ALA A 1 103 ? 3.752 -8.616 15.609 1.00 61.81 103 ALA A N 1
ATOM 721 C CA . ALA A 1 103 ? 4.189 -9.637 16.551 1.00 61.81 103 ALA A CA 1
ATOM 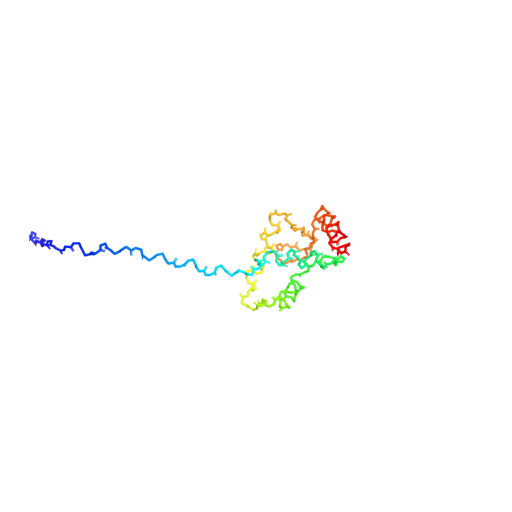722 C C . ALA A 1 103 ? 4.281 -10.995 15.845 1.00 61.81 103 ALA A C 1
ATOM 724 O O . ALA A 1 103 ? 5.330 -11.635 15.901 1.00 61.81 103 ALA A O 1
ATOM 725 N N . PHE A 1 104 ? 3.246 -11.358 15.081 1.00 61.59 104 PHE A N 1
ATOM 726 C CA . PHE A 1 104 ? 3.212 -12.595 14.301 1.00 61.59 104 PHE A CA 1
ATOM 727 C C . PHE A 1 104 ? 4.366 -12.690 13.292 1.00 61.59 104 PHE A C 1
ATOM 729 O O . PHE A 1 104 ? 5.104 -13.671 13.281 1.00 61.59 104 PHE A O 1
ATOM 736 N N . PHE A 1 105 ? 4.603 -11.641 12.500 1.00 65.62 105 PHE A N 1
ATOM 737 C CA . PHE A 1 105 ? 5.711 -11.601 11.543 1.00 65.62 105 PHE A CA 1
ATOM 738 C C . PHE A 1 105 ? 7.080 -11.618 12.224 1.00 65.62 105 PHE A C 1
ATOM 740 O O . PHE A 1 105 ? 8.006 -12.219 11.686 1.00 65.62 105 PHE A O 1
ATOM 747 N N . LYS A 1 106 ? 7.234 -10.987 13.396 1.00 69.06 106 LYS A N 1
ATOM 748 C CA . LYS A 1 106 ? 8.497 -11.012 14.149 1.00 69.06 106 LYS A CA 1
ATOM 749 C C . LYS A 1 106 ? 8.786 -12.413 14.690 1.00 69.06 106 LYS A C 1
ATOM 751 O O . LYS A 1 106 ? 9.912 -12.880 14.558 1.00 69.06 106 LYS A O 1
ATOM 756 N N . ILE A 1 107 ? 7.767 -13.093 15.217 1.00 73.06 107 ILE A N 1
ATOM 757 C CA . ILE A 1 107 ? 7.854 -14.486 15.673 1.00 73.06 107 ILE A CA 1
ATOM 758 C C . ILE A 1 107 ? 8.167 -15.414 14.494 1.00 73.06 107 ILE A C 1
ATOM 760 O O . ILE A 1 107 ? 9.107 -16.200 14.575 1.00 73.06 107 ILE A O 1
ATOM 764 N N . LEU A 1 108 ? 7.457 -15.274 13.370 1.00 75.06 108 LEU A N 1
ATOM 765 C CA . LEU A 1 108 ? 7.660 -16.114 12.190 1.00 75.06 108 LEU A CA 1
ATOM 766 C C . LEU A 1 108 ? 9.045 -15.911 11.561 1.00 75.06 108 LEU A C 1
ATOM 768 O O . LEU A 1 108 ? 9.686 -16.888 11.185 1.00 75.06 108 LEU A O 1
ATOM 772 N N . LYS A 1 109 ? 9.550 -14.670 11.494 1.00 70.31 109 LYS A N 1
ATOM 773 C CA . LYS A 1 109 ? 10.932 -14.414 11.055 1.00 70.31 109 LYS A CA 1
ATOM 774 C C . LYS A 1 109 ? 11.954 -14.995 12.023 1.00 70.31 109 LYS A C 1
ATOM 776 O O . LYS A 1 109 ? 12.924 -15.583 11.568 1.00 70.31 109 LYS A O 1
ATOM 781 N N . CYS A 1 110 ? 11.736 -14.869 13.333 1.00 64.81 110 CYS A N 1
ATOM 782 C CA . CYS A 1 110 ? 12.600 -15.506 14.327 1.00 64.81 110 CYS A CA 1
ATOM 783 C C . CYS A 1 110 ? 12.598 -17.035 14.213 1.00 64.81 110 CYS A C 1
ATOM 785 O O . CYS A 1 110 ? 13.627 -17.642 14.479 1.00 64.81 110 CYS A O 1
ATOM 787 N N . PHE A 1 111 ? 11.477 -17.649 13.832 1.00 73.75 111 PHE A N 1
ATOM 788 C CA . PHE A 1 111 ? 11.389 -19.090 13.607 1.00 73.75 111 PHE A CA 1
ATOM 789 C C . PHE A 1 111 ? 12.088 -19.506 12.307 1.00 73.75 111 PHE A C 1
ATOM 791 O O . PHE A 1 111 ? 12.876 -20.444 12.305 1.00 73.75 111 PHE A O 1
ATOM 798 N N . ASN A 1 112 ? 11.846 -18.783 11.210 1.00 75.69 112 ASN A N 1
ATOM 799 C CA . ASN A 1 112 ? 12.424 -19.103 9.907 1.00 75.69 112 ASN A CA 1
ATOM 800 C C . ASN A 1 112 ? 13.938 -18.833 9.841 1.00 75.69 112 ASN A C 1
ATOM 802 O O . ASN A 1 112 ? 14.641 -19.584 9.190 1.00 75.69 112 ASN A O 1
ATOM 806 N N . ALA A 1 113 ? 14.443 -17.826 10.563 1.00 70.88 113 ALA A N 1
ATOM 807 C CA . ALA A 1 113 ? 15.876 -17.522 10.652 1.00 70.88 113 ALA A CA 1
ATOM 808 C C . ALA A 1 113 ? 16.666 -18.466 11.580 1.00 70.88 113 ALA A C 1
ATOM 810 O O . ALA A 1 113 ? 17.881 -18.334 11.692 1.00 70.88 113 ALA A O 1
ATOM 811 N N . ARG A 1 114 ? 15.981 -19.363 12.301 1.00 68.62 114 ARG A N 1
ATOM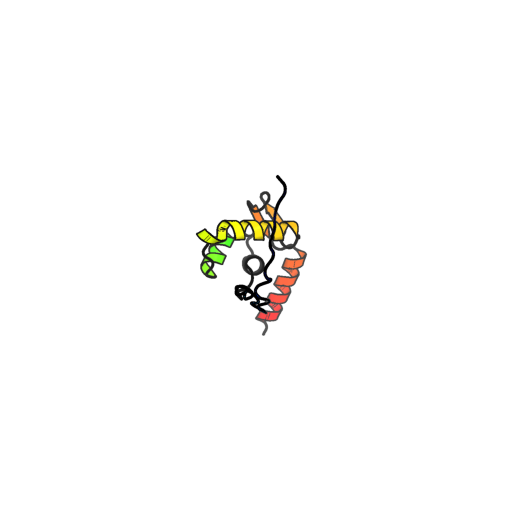 812 C CA . ARG A 1 114 ? 16.593 -20.340 13.216 1.00 68.62 114 ARG A CA 1
ATOM 813 C C . ARG A 1 114 ? 16.705 -21.738 12.587 1.00 68.62 114 ARG A C 1
ATOM 815 O O . ARG A 1 114 ? 17.126 -22.668 13.268 1.00 68.62 114 ARG A O 1
ATOM 822 N N . LYS A 1 115 ? 16.299 -21.873 11.326 1.00 58.28 115 LYS A N 1
ATOM 823 C CA . LYS A 1 115 ? 16.435 -23.064 10.488 1.00 58.28 115 LYS A CA 1
ATOM 824 C C . LYS A 1 115 ? 17.433 -22.762 9.378 1.00 58.28 115 LYS A C 1
ATOM 826 O O . LYS A 1 115 ? 18.154 -23.704 8.998 1.00 58.28 115 LYS A O 1
#

pLDDT: mean 70.87, std 14.87, range [37.56, 88.81]

Foldseek 3Di:
DDDDDDDDDDDDDDDDDPVPPPPPPPDDDLLVLLVVQQLVDPDPQAAAPVNSLVSVVVVVDDCVVCVVVNQVSQQVCVVVVQWPFRDDDRNHGHTHGPPVVNVVSVVVCVVVVVD

Mean predicted aligned error: 14.54 Å